Protein AF-A0A2X3F3P2-F1 (afdb_monomer_lite)

Radius of gyration: 19.15 Å; chains: 1; bounding box: 33×30×73 Å

Organism: Klebsiella pneumoniae (NCBI:txid573)

InterPro domains:
  IPR011608 PRD domain [PF00874] (75-121)
  IPR011608 PRD domain [PS51372] (64-127)
  IPR036634 PRD domain superfamily [SSF63520] (66-120)

Foldseek 3Di:
DECDDPPDPPDDDDHLCNLLDQCNLVVLCVVPVVPDDSVVSVVVSVVSLVVVLLVLQVVQDDPDDLVVQVVVLVVVQVVVCVVVVHHDGSVVSSVSSNVSSNVVRCVVVVVDPPDDPPVVVVDDDDD

Structure (mmCIF, N/CA/C/O backbone):
data_AF-A0A2X3F3P2-F1
#
_entry.id   AF-A0A2X3F3P2-F1
#
loop_
_atom_site.group_PDB
_atom_site.id
_atom_site.type_symbol
_atom_site.label_atom_id
_atom_site.label_alt_id
_atom_site.label_comp_id
_atom_site.label_asym_id
_atom_site.label_entity_id
_atom_site.label_seq_id
_atom_site.pdbx_PDB_ins_code
_atom_site.Cartn_x
_atom_site.Cartn_y
_atom_site.Cartn_z
_atom_site.occupancy
_atom_site.B_iso_or_equiv
_atom_site.auth_seq_id
_atom_site.auth_comp_id
_atom_site.auth_asym_id
_atom_site.auth_atom_id
_atom_site.pdbx_PDB_model_num
ATOM 1 N N . MET A 1 1 ? -2.101 -4.945 20.467 1.00 79.12 1 MET A N 1
ATOM 2 C CA . MET A 1 1 ? -1.769 -5.061 19.031 1.00 79.12 1 MET A CA 1
ATOM 3 C C . MET A 1 1 ? -0.444 -5.794 18.919 1.00 79.12 1 MET A C 1
ATOM 5 O O . MET A 1 1 ? 0.432 -5.518 19.735 1.00 79.12 1 MET A O 1
ATOM 9 N N . GLY A 1 2 ? -0.289 -6.708 17.968 1.00 77.88 2 GLY A N 1
ATOM 10 C CA . GLY A 1 2 ? 0.970 -7.426 17.746 1.00 77.88 2 GLY A CA 1
ATOM 11 C C . GLY A 1 2 ? 0.848 -8.446 16.616 1.00 77.88 2 GLY A C 1
ATOM 12 O O . GLY A 1 2 ? -0.227 -8.604 16.055 1.00 77.88 2 GLY A O 1
ATOM 13 N N . THR A 1 3 ? 1.940 -9.133 16.283 1.00 79.88 3 THR A N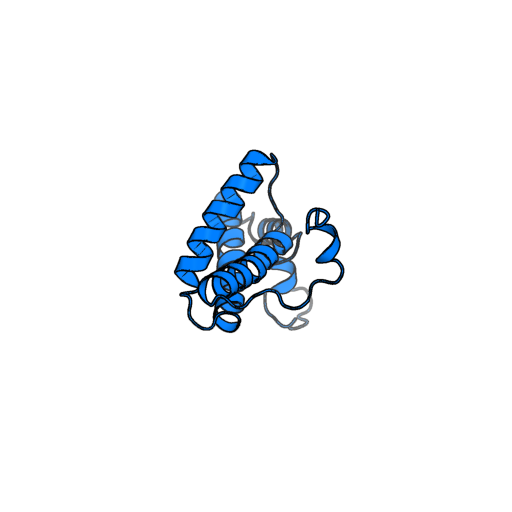 1
ATOM 14 C CA . THR A 1 3 ? 1.929 -10.254 15.317 1.00 79.88 3 THR A CA 1
ATOM 15 C C . THR A 1 3 ? 1.499 -11.577 15.949 1.00 79.88 3 THR A C 1
ATOM 17 O O . THR A 1 3 ? 1.164 -12.518 15.247 1.00 79.88 3 THR A O 1
ATOM 20 N N . HIS A 1 4 ? 1.524 -11.661 17.280 1.00 84.81 4 HIS A N 1
ATOM 21 C CA . HIS A 1 4 ? 1.093 -12.826 18.043 1.00 84.81 4 HIS A CA 1
ATOM 22 C C . HIS A 1 4 ? 0.150 -12.383 19.159 1.00 84.81 4 HIS A C 1
ATOM 24 O O . HIS A 1 4 ? 0.399 -11.364 19.816 1.00 84.81 4 HIS A O 1
ATOM 30 N N . ASP A 1 5 ? -0.921 -13.150 19.359 1.00 86.94 5 ASP A N 1
ATOM 31 C CA . ASP A 1 5 ? -1.856 -12.957 20.462 1.00 86.94 5 ASP A CA 1
ATOM 32 C C . ASP A 1 5 ? -1.240 -13.497 21.763 1.00 86.94 5 ASP A C 1
ATOM 34 O O . ASP A 1 5 ? -0.960 -14.697 21.847 1.00 86.94 5 ASP A O 1
ATOM 38 N N . PRO A 1 6 ? -1.004 -12.649 22.783 1.00 87.19 6 PRO A N 1
ATOM 39 C CA . PRO A 1 6 ? -0.499 -13.093 24.077 1.00 87.19 6 PRO A CA 1
ATOM 40 C C . PRO A 1 6 ? -1.555 -13.827 24.925 1.00 87.19 6 PRO A C 1
ATOM 42 O O . PRO A 1 6 ? -1.220 -14.277 26.018 1.00 87.19 6 PRO A O 1
ATOM 45 N N . GLN A 1 7 ? -2.807 -13.941 24.458 1.00 88.12 7 GLN A N 1
ATOM 46 C CA . GLN A 1 7 ? -3.907 -14.675 25.104 1.00 88.12 7 GLN A CA 1
ATOM 47 C C . GLN A 1 7 ? -4.202 -14.203 26.538 1.00 88.12 7 GLN A C 1
ATOM 49 O O . GLN A 1 7 ? -4.526 -14.987 27.433 1.00 88.12 7 GLN A O 1
ATOM 54 N N . LEU A 1 8 ? -4.086 -12.894 26.776 1.00 88.62 8 LEU A N 1
ATOM 55 C CA . LEU A 1 8 ? -4.345 -12.297 28.084 1.00 88.62 8 LEU A CA 1
ATOM 56 C C . LEU A 1 8 ? -5.852 -12.151 28.323 1.00 88.62 8 LEU A C 1
ATOM 58 O O . LEU A 1 8 ? -6.542 -11.404 27.630 1.00 88.62 8 LEU A O 1
ATOM 62 N N . ALA A 1 9 ? -6.359 -12.837 29.348 1.00 89.50 9 ALA A N 1
ATOM 63 C CA . ALA A 1 9 ? -7.772 -12.796 29.705 1.00 89.50 9 ALA A CA 1
ATOM 64 C C . ALA A 1 9 ? -8.245 -11.358 29.990 1.00 89.50 9 ALA A C 1
ATOM 66 O O . ALA A 1 9 ? -7.667 -10.646 30.810 1.00 89.50 9 ALA A O 1
ATOM 67 N N . GLY A 1 10 ? -9.320 -10.944 29.315 1.00 85.12 10 GLY A N 1
ATOM 68 C CA . GLY A 1 10 ? -9.933 -9.623 29.484 1.00 85.12 10 GLY A CA 1
ATOM 69 C C . GLY A 1 10 ? -9.216 -8.473 28.771 1.00 85.12 10 GLY A C 1
ATOM 70 O O . GLY A 1 10 ? -9.695 -7.343 28.845 1.00 85.12 10 GLY A O 1
A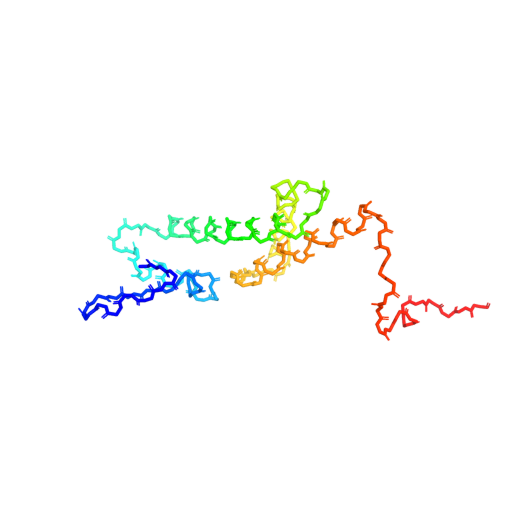TOM 71 N N . VAL A 1 11 ? -8.110 -8.733 28.064 1.00 84.00 11 VAL A N 1
ATOM 72 C CA . VAL A 1 11 ? -7.398 -7.716 27.280 1.00 84.00 11 VAL A CA 1
ATOM 73 C C . VAL A 1 11 ? -7.701 -7.926 25.794 1.00 84.00 11 VAL A C 1
ATOM 75 O O . VAL A 1 11 ? -7.321 -8.959 25.248 1.00 84.00 11 VAL A O 1
ATOM 78 N N . PRO A 1 12 ? -8.366 -6.975 25.112 1.00 77.06 12 PRO A N 1
ATOM 79 C CA . PRO A 1 12 ? -8.615 -7.096 23.683 1.00 77.06 12 PRO A CA 1
ATOM 80 C C . PRO A 1 12 ? -7.294 -7.055 22.907 1.00 77.06 12 PRO A C 1
ATOM 82 O O . PRO A 1 12 ? -6.446 -6.181 23.116 1.00 77.06 12 PRO A O 1
ATOM 85 N N . TRP A 1 13 ? -7.138 -7.997 21.984 1.00 84.31 13 TRP A N 1
ATOM 86 C CA . TRP A 1 13 ? -6.013 -8.063 21.064 1.00 84.31 13 TRP A CA 1
ATOM 87 C C . TRP A 1 13 ? -6.502 -7.910 19.622 1.00 84.31 13 TRP A C 1
ATOM 89 O O . TRP A 1 13 ? -7.645 -8.220 19.305 1.00 84.31 13 TRP A O 1
ATOM 99 N N . VAL A 1 14 ? -5.625 -7.387 18.768 1.00 84.12 14 VAL A N 1
ATOM 100 C CA . VAL A 1 14 ? -5.841 -7.281 17.324 1.00 84.12 14 VAL A CA 1
ATOM 101 C C . VAL A 1 14 ? -4.524 -7.593 16.623 1.00 84.12 14 VAL A C 1
ATOM 103 O O . VAL A 1 14 ? -3.463 -7.085 17.035 1.00 84.12 14 VAL A O 1
ATOM 106 N N . GLY A 1 15 ? -4.604 -8.431 15.592 1.00 87.44 15 GLY A N 1
ATOM 107 C CA . GLY A 1 15 ? -3.475 -8.785 14.740 1.00 87.44 15 GLY A CA 1
ATOM 108 C C . GLY A 1 15 ? -3.104 -7.652 13.795 1.00 87.44 15 GLY A C 1
ATOM 109 O O . GLY A 1 15 ? -3.961 -6.883 13.358 1.00 87.44 15 GLY A O 1
ATOM 110 N N . ILE A 1 16 ? -1.823 -7.536 13.448 1.00 83.88 16 ILE A N 1
ATOM 111 C CA . ILE A 1 16 ? -1.379 -6.539 12.460 1.00 83.88 16 ILE A CA 1
ATOM 112 C C . ILE A 1 16 ? -2.026 -6.817 11.097 1.00 83.88 16 ILE A C 1
ATOM 114 O O . ILE A 1 16 ? -2.421 -5.888 10.397 1.00 83.88 16 ILE A O 1
ATOM 118 N N . GLU A 1 17 ? -2.207 -8.085 10.753 1.00 83.31 17 GLU A N 1
ATOM 119 C CA . GLU A 1 17 ? -2.866 -8.548 9.535 1.00 83.31 17 GLU A CA 1
ATOM 120 C C . GLU A 1 17 ? -4.324 -8.071 9.472 1.00 83.31 17 GLU A C 1
ATOM 122 O O . GLU A 1 17 ? -4.797 -7.651 8.419 1.00 83.31 17 GLU A O 1
ATOM 127 N N . GLU A 1 18 ? -5.025 -8.052 10.608 1.00 85.19 18 GLU A N 1
ATOM 128 C CA . GLU A 1 18 ? -6.400 -7.547 10.702 1.00 85.19 18 GLU A CA 1
ATOM 129 C C . GLU A 1 18 ? -6.474 -6.021 10.558 1.00 85.19 18 GLU A C 1
ATOM 131 O O . GLU A 1 18 ? -7.450 -5.498 10.010 1.00 85.19 18 GLU A O 1
ATOM 136 N N . LEU A 1 19 ? -5.438 -5.306 11.011 1.00 87.31 19 LEU A N 1
ATOM 137 C CA . LEU A 1 19 ? -5.302 -3.854 10.837 1.00 87.31 19 LEU A CA 1
ATOM 138 C C . LEU A 1 19 ? -4.917 -3.466 9.404 1.00 87.31 19 LEU A C 1
ATOM 140 O O . LEU A 1 19 ? -5.238 -2.370 8.951 1.00 87.31 19 LEU A O 1
ATOM 144 N N . LEU A 1 20 ? -4.240 -4.354 8.681 1.00 86.56 20 LEU A N 1
ATOM 145 C CA . LEU A 1 20 ? -3.907 -4.175 7.266 1.00 86.56 20 LEU A CA 1
ATOM 146 C C . LEU A 1 20 ? -5.005 -4.704 6.336 1.00 86.56 20 LEU A C 1
ATOM 148 O O . LEU A 1 20 ? -5.032 -4.339 5.164 1.00 86.56 20 LEU A O 1
ATOM 152 N N . GLY A 1 21 ? -5.916 -5.521 6.864 1.00 85.50 21 GLY A N 1
ATOM 153 C CA . GLY A 1 21 ? -7.032 -6.113 6.143 1.00 85.50 21 GLY A CA 1
ATOM 154 C C . GLY A 1 21 ? -8.096 -5.108 5.699 1.00 85.50 21 GLY A C 1
ATOM 155 O O . GLY A 1 21 ? -8.059 -3.916 6.003 1.00 85.50 21 GLY A O 1
ATOM 156 N N . GLU A 1 22 ? -9.118 -5.616 5.010 1.00 84.44 22 GLU A N 1
ATOM 157 C CA . GLU A 1 22 ? -10.228 -4.817 4.473 1.00 84.44 22 GLU A CA 1
ATOM 158 C C . GLU A 1 22 ? -10.950 -3.973 5.537 1.00 84.44 22 GLU A C 1
ATOM 160 O O . GLU A 1 22 ? -11.362 -2.849 5.264 1.00 84.44 22 GLU A O 1
ATOM 165 N N . GLN A 1 23 ? -11.053 -4.489 6.765 1.00 86.19 23 GLN A N 1
ATOM 166 C CA . GLN A 1 23 ? -11.695 -3.800 7.888 1.00 86.19 23 GLN A CA 1
ATOM 167 C C . GLN A 1 23 ? -10.704 -3.053 8.791 1.00 86.19 23 GLN A C 1
ATOM 169 O O . GLN A 1 23 ? -11.089 -2.580 9.859 1.00 86.19 23 GLN A O 1
ATOM 174 N N . GLY A 1 24 ? -9.445 -2.924 8.370 1.00 87.25 24 GLY A N 1
ATOM 175 C CA . GLY A 1 24 ? -8.362 -2.352 9.165 1.00 87.25 24 GLY A CA 1
ATOM 176 C C . GLY A 1 24 ? -8.663 -0.960 9.709 1.00 87.25 24 GLY A C 1
ATOM 177 O O . GLY A 1 24 ? -8.539 -0.714 10.908 1.00 87.25 24 GLY A O 1
ATOM 178 N N . HIS A 1 25 ? -9.190 -0.083 8.850 1.00 89.25 25 HIS A N 1
ATOM 179 C CA . HIS A 1 25 ? -9.627 1.255 9.251 1.00 89.25 25 HIS A CA 1
ATOM 180 C C . HIS A 1 25 ? -10.704 1.211 10.341 1.00 89.25 25 HIS A C 1
ATOM 182 O O . HIS A 1 25 ? -10.604 1.918 11.338 1.00 89.25 25 HIS A O 1
ATOM 188 N N . ARG A 1 26 ? -11.699 0.321 10.211 1.00 90.12 26 ARG A N 1
ATOM 189 C CA . ARG A 1 26 ? -12.754 0.155 11.222 1.00 90.12 26 ARG A CA 1
ATOM 190 C C . ARG A 1 26 ? -12.179 -0.320 12.556 1.00 90.12 26 ARG A C 1
ATOM 192 O O . ARG A 1 26 ? -12.567 0.219 13.590 1.00 90.12 26 ARG A O 1
ATOM 199 N N . HIS A 1 27 ? -11.269 -1.294 12.540 1.00 89.44 27 HIS A N 1
ATOM 200 C CA . HIS A 1 27 ? -10.611 -1.778 13.756 1.00 89.44 27 HIS A CA 1
ATOM 201 C C . HIS A 1 27 ? -9.799 -0.666 14.431 1.00 89.44 27 HIS A C 1
ATOM 203 O O . HIS A 1 27 ? -9.918 -0.470 15.640 1.00 89.44 27 HIS A O 1
ATOM 209 N N . LEU A 1 28 ? -9.047 0.128 13.661 1.00 90.31 28 LEU A N 1
ATOM 210 C CA . LEU A 1 28 ? -8.331 1.292 14.189 1.00 90.31 28 LEU A CA 1
ATOM 211 C C . LEU A 1 28 ? -9.291 2.326 14.790 1.00 90.31 28 LEU A C 1
ATOM 213 O O . LEU A 1 28 ? -9.043 2.804 15.897 1.00 90.31 28 LEU A O 1
ATOM 217 N N . SER A 1 29 ? -10.406 2.632 14.122 1.00 91.38 29 SER A N 1
ATOM 218 C CA . SER A 1 29 ? -11.416 3.551 14.657 1.00 91.38 29 SER A CA 1
ATOM 219 C C . SER A 1 29 ? -12.026 3.035 15.960 1.00 91.38 29 SER A C 1
ATOM 221 O O . SER A 1 29 ? -12.172 3.800 16.911 1.00 91.38 29 SER A O 1
ATOM 223 N N . GLN A 1 30 ? -12.330 1.740 16.060 1.00 89.88 30 GLN A N 1
ATOM 224 C CA . GLN A 1 30 ? -12.841 1.144 17.300 1.00 89.88 30 GLN A CA 1
ATOM 225 C C . GLN A 1 30 ? -11.828 1.235 18.448 1.00 89.88 30 GLN A C 1
ATOM 227 O O . GLN A 1 30 ? -12.211 1.532 19.576 1.00 89.88 30 GLN A O 1
ATOM 232 N N . LEU A 1 31 ? -10.543 1.028 18.161 1.00 88.06 31 LEU A N 1
ATOM 233 C CA . LEU A 1 31 ? -9.484 1.027 19.172 1.00 88.06 31 LEU A CA 1
ATOM 234 C C . LEU A 1 31 ? -9.077 2.436 19.621 1.00 88.06 31 LEU A C 1
ATOM 236 O O . LEU A 1 31 ? -8.663 2.612 20.765 1.00 88.06 31 LEU A O 1
ATOM 240 N N . LEU A 1 32 ? -9.161 3.431 18.732 1.00 89.88 32 LEU A N 1
ATOM 241 C CA . LEU A 1 32 ? -8.533 4.741 18.939 1.00 89.88 32 LEU A CA 1
ATOM 242 C C . LEU A 1 32 ? -9.511 5.921 18.994 1.00 89.88 32 LEU A C 1
ATOM 244 O O . LEU A 1 32 ? -9.088 7.013 19.365 1.00 89.88 32 LEU A O 1
ATOM 248 N N . SER A 1 33 ? -10.799 5.739 18.686 1.00 90.00 33 SER A N 1
ATOM 249 C CA . SER A 1 33 ? -11.793 6.834 18.670 1.00 90.00 33 SER A CA 1
ATOM 250 C C . SER A 1 33 ? -11.990 7.550 20.013 1.00 90.00 33 SER A C 1
ATOM 252 O O . SER A 1 33 ? -12.403 8.706 20.029 1.00 90.00 33 SER A O 1
ATOM 254 N N . GLY A 1 34 ? -11.653 6.912 21.139 1.00 91.75 34 GLY A N 1
ATOM 255 C CA . GLY A 1 34 ? -11.642 7.555 22.461 1.00 91.75 34 GLY A CA 1
ATOM 256 C C . GLY A 1 34 ? -10.459 8.505 22.701 1.00 91.75 34 GLY A C 1
ATOM 257 O O . GLY A 1 34 ? -10.464 9.247 23.681 1.00 91.75 34 GLY A O 1
ATOM 258 N N . TYR A 1 35 ? -9.454 8.489 21.822 1.00 93.94 35 TYR A N 1
ATOM 259 C CA . TYR A 1 35 ? -8.188 9.214 21.982 1.00 93.94 35 TYR A CA 1
ATOM 260 C C . TYR A 1 35 ? -7.848 10.109 20.787 1.00 93.94 35 TYR A C 1
ATOM 262 O O . TYR A 1 35 ? -7.177 11.126 20.951 1.00 93.94 35 TYR A O 1
ATOM 270 N N . LEU A 1 36 ? -8.285 9.728 19.586 1.00 95.62 36 LEU A N 1
ATOM 271 C CA . LEU A 1 36 ? -7.924 10.356 18.321 1.00 95.62 36 LEU A CA 1
ATOM 272 C 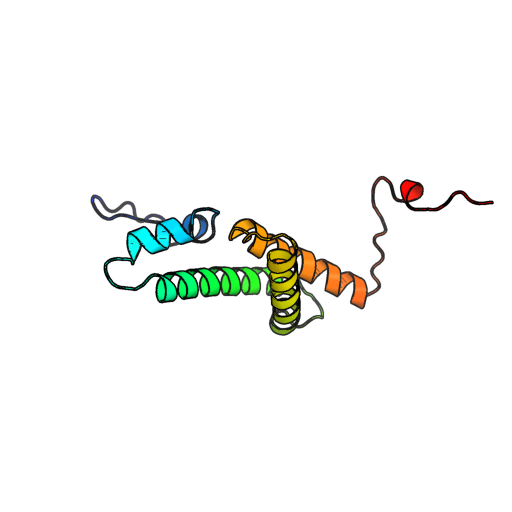C . LEU A 1 36 ? -9.169 10.647 17.487 1.00 95.62 36 LEU A C 1
ATOM 274 O O . LEU A 1 36 ? -10.152 9.908 17.517 1.00 95.62 36 LEU A O 1
ATOM 278 N N . ASN A 1 37 ? -9.100 11.710 16.689 1.00 95.81 37 ASN A N 1
ATOM 279 C CA . ASN A 1 37 ? -10.140 12.004 15.711 1.00 95.81 37 ASN A CA 1
ATOM 280 C C . ASN A 1 37 ? -9.975 11.168 14.431 1.00 95.81 37 ASN A C 1
ATOM 282 O O . ASN A 1 37 ? -8.909 10.625 14.138 1.00 95.81 37 ASN A O 1
ATOM 286 N N . GLU A 1 38 ? -11.029 11.136 13.620 1.00 93.75 38 GLU A N 1
ATOM 287 C CA . GLU A 1 38 ? -11.089 10.339 12.392 1.00 93.75 38 GLU A CA 1
ATOM 288 C C . GLU A 1 38 ? -9.967 10.663 11.390 1.00 93.75 38 GLU A C 1
ATOM 290 O O . GLU A 1 38 ? -9.435 9.767 10.740 1.00 93.75 38 GLU A O 1
ATOM 295 N N . LYS A 1 39 ? -9.533 11.929 11.297 1.00 94.81 39 LYS A N 1
ATOM 296 C CA . LYS A 1 39 ? -8.424 12.311 10.405 1.00 94.81 39 LYS A CA 1
ATOM 297 C C . LYS A 1 39 ? -7.097 11.717 10.875 1.00 94.81 39 LYS A C 1
ATOM 299 O O . LYS A 1 39 ? -6.295 11.289 10.050 1.00 94.81 39 LYS A O 1
ATOM 304 N N . GLN A 1 40 ? -6.862 11.698 12.186 1.00 96.31 40 GLN A N 1
ATOM 305 C CA . GLN A 1 40 ? -5.670 11.085 12.775 1.00 96.31 40 GLN A CA 1
ATOM 306 C C . GLN A 1 40 ? -5.687 9.567 12.581 1.00 96.31 40 GLN A C 1
ATOM 308 O O . GLN A 1 40 ? -4.669 8.995 12.201 1.00 96.31 40 GLN A O 1
ATOM 313 N N . ILE A 1 41 ? -6.843 8.928 12.768 1.00 94.19 41 ILE A N 1
ATOM 314 C CA . ILE A 1 41 ? -7.013 7.486 12.552 1.00 94.19 41 ILE A CA 1
ATOM 315 C C . ILE A 1 41 ? -6.779 7.121 11.080 1.00 94.19 41 ILE A C 1
ATOM 317 O O . ILE A 1 41 ? -5.995 6.217 10.790 1.00 94.19 41 ILE A O 1
ATOM 321 N N . ALA A 1 42 ? -7.366 7.873 10.146 1.00 92.62 42 ALA A N 1
ATOM 322 C CA . ALA A 1 42 ? -7.151 7.677 8.715 1.00 92.62 42 ALA A CA 1
ATOM 323 C C . ALA A 1 42 ? -5.676 7.856 8.316 1.00 92.62 42 ALA A C 1
ATOM 325 O O . ALA A 1 42 ? -5.158 7.099 7.494 1.00 92.62 42 ALA A O 1
ATOM 326 N N . LEU A 1 43 ? -4.975 8.826 8.918 1.00 94.38 43 LEU A N 1
ATOM 327 C CA . LEU A 1 43 ? -3.543 9.027 8.695 1.00 94.38 43 LEU A CA 1
ATOM 328 C C . LEU A 1 43 ? -2.714 7.842 9.210 1.00 94.38 43 LEU A C 1
ATOM 330 O O . LEU A 1 43 ? -1.797 7.404 8.519 1.00 94.38 43 LEU A O 1
ATOM 334 N N . ILE A 1 44 ? -3.051 7.299 10.383 1.00 92.88 44 ILE A N 1
ATOM 335 C CA . ILE A 1 44 ? -2.410 6.091 10.921 1.00 92.88 44 ILE A CA 1
ATOM 336 C C . ILE A 1 44 ? -2.631 4.911 9.972 1.00 92.88 44 ILE A C 1
ATOM 338 O O . ILE A 1 44 ? -1.653 4.286 9.567 1.00 92.88 44 ILE A O 1
ATOM 342 N N . ASN A 1 45 ? -3.875 4.657 9.550 1.00 93.38 45 ASN A N 1
ATOM 343 C CA . ASN A 1 45 ? -4.197 3.584 8.606 1.00 93.38 45 ASN A CA 1
ATOM 344 C C . ASN A 1 45 ? -3.391 3.722 7.303 1.00 93.38 45 ASN A C 1
ATOM 346 O O . ASN A 1 45 ? -2.736 2.777 6.866 1.00 93.38 45 ASN A O 1
ATOM 350 N N . LYS A 1 46 ? -3.371 4.929 6.720 1.00 93.19 46 LYS A N 1
ATOM 351 C CA . LYS A 1 46 ? -2.606 5.226 5.501 1.00 93.19 46 LYS A CA 1
ATOM 352 C C . LYS A 1 46 ? -1.113 4.943 5.683 1.00 93.19 46 LYS A C 1
ATOM 354 O O . LYS A 1 46 ? -0.509 4.308 4.821 1.00 93.19 46 LYS A O 1
ATOM 359 N N . ASN A 1 47 ? -0.521 5.406 6.782 1.00 94.12 47 ASN A N 1
ATOM 360 C CA . ASN A 1 47 ? 0.904 5.216 7.045 1.00 94.12 47 ASN A CA 1
ATOM 361 C C . ASN A 1 47 ? 1.241 3.740 7.282 1.00 94.12 47 ASN A C 1
ATOM 363 O O . ASN A 1 47 ? 2.239 3.263 6.755 1.00 94.12 47 ASN A O 1
ATOM 367 N N . MET A 1 48 ? 0.395 2.998 7.999 1.00 92.88 48 MET A N 1
ATOM 368 C CA . MET A 1 48 ? 0.581 1.559 8.207 1.00 92.88 48 MET A CA 1
ATOM 369 C C . MET A 1 48 ? 0.567 0.787 6.886 1.00 92.88 48 MET A C 1
ATOM 371 O O . MET A 1 48 ? 1.485 0.014 6.617 1.00 92.88 48 MET A O 1
ATOM 375 N N . VAL A 1 49 ? -0.435 1.038 6.037 1.00 94.25 49 VAL A N 1
ATOM 376 C CA . VAL A 1 49 ? -0.540 0.430 4.702 1.00 94.25 49 VAL A CA 1
ATOM 377 C C . VAL A 1 49 ? 0.689 0.750 3.859 1.00 94.25 49 VAL A C 1
ATOM 379 O O . VAL A 1 49 ? 1.249 -0.137 3.210 1.00 94.25 49 VAL A O 1
ATOM 382 N N . ARG A 1 50 ? 1.126 2.012 3.880 1.00 95.00 50 ARG A N 1
ATOM 383 C CA . ARG A 1 50 ? 2.291 2.466 3.126 1.00 95.00 50 ARG A CA 1
ATOM 384 C C . ARG A 1 50 ? 3.575 1.787 3.600 1.00 95.00 50 ARG A C 1
ATOM 386 O O . ARG A 1 50 ? 4.295 1.241 2.772 1.00 95.00 50 ARG A O 1
ATOM 393 N N . GLU A 1 51 ? 3.856 1.783 4.898 1.00 93.81 51 GLU A N 1
ATOM 394 C CA . GLU A 1 51 ? 5.095 1.201 5.429 1.00 93.81 51 GLU A CA 1
ATOM 395 C C . GLU A 1 51 ? 5.138 -0.317 5.245 1.00 93.81 51 GLU A C 1
ATOM 397 O O . GLU A 1 51 ? 6.154 -0.857 4.808 1.00 93.81 51 GLU A O 1
ATOM 402 N N . PHE A 1 52 ? 4.016 -1.009 5.458 1.00 92.44 52 PHE A N 1
ATOM 403 C CA . PHE A 1 52 ? 3.923 -2.437 5.158 1.00 92.44 52 PHE A CA 1
ATOM 404 C C . PHE A 1 52 ? 4.204 -2.729 3.677 1.00 92.44 52 PHE A C 1
ATOM 406 O O . PHE A 1 52 ? 4.975 -3.628 3.336 1.00 92.44 52 PHE A O 1
ATOM 413 N N . SER A 1 53 ? 3.621 -1.929 2.784 1.00 94.81 53 SER A N 1
ATOM 414 C CA . SER A 1 53 ? 3.843 -2.062 1.344 1.00 94.81 53 SER A CA 1
ATOM 415 C C . SER A 1 53 ? 5.293 -1.776 0.961 1.00 94.81 53 SER A C 1
ATOM 417 O O . SER A 1 53 ? 5.851 -2.505 0.146 1.00 94.81 53 SER A O 1
ATOM 419 N N . LEU A 1 54 ? 5.933 -0.777 1.576 1.00 95.62 54 LEU A N 1
ATOM 420 C CA . LEU A 1 54 ? 7.343 -0.463 1.344 1.00 95.62 54 LEU A CA 1
ATOM 421 C C . LEU A 1 54 ? 8.250 -1.627 1.726 1.00 95.62 54 LEU A C 1
ATOM 423 O O . LEU A 1 54 ? 9.104 -2.006 0.925 1.00 95.62 54 LEU A O 1
ATOM 427 N N . HIS A 1 55 ? 8.023 -2.239 2.888 1.00 92.38 55 HIS A N 1
ATOM 428 C CA . HIS A 1 55 ? 8.753 -3.440 3.291 1.00 92.38 55 HIS A CA 1
ATOM 429 C C . HIS A 1 55 ? 8.595 -4.584 2.277 1.00 92.38 55 HIS A C 1
ATOM 431 O O . HIS A 1 55 ? 9.584 -5.228 1.928 1.00 92.38 55 HIS A O 1
ATOM 437 N N . ASN A 1 56 ? 7.389 -4.805 1.744 1.00 90.00 56 ASN A N 1
ATOM 438 C CA . ASN A 1 56 ? 7.158 -5.840 0.729 1.00 90.00 56 ASN A CA 1
ATOM 439 C C . ASN A 1 56 ? 7.822 -5.513 -0.618 1.00 90.00 56 ASN A C 1
ATOM 441 O O . ASN A 1 56 ? 8.411 -6.389 -1.254 1.00 90.00 56 ASN A O 1
ATOM 445 N N . VAL A 1 57 ? 7.753 -4.254 -1.054 1.00 94.62 57 VAL A N 1
ATOM 446 C CA . VAL A 1 57 ? 8.312 -3.805 -2.336 1.00 94.62 57 VAL A CA 1
ATOM 447 C C . VAL A 1 57 ? 9.840 -3.813 -2.314 1.00 94.62 57 VAL A C 1
ATOM 449 O O . VAL A 1 57 ? 10.444 -4.242 -3.294 1.00 94.62 57 VAL A O 1
ATOM 452 N N . VAL A 1 58 ? 10.477 -3.408 -1.210 1.00 93.94 58 VAL A N 1
ATOM 453 C CA . VAL A 1 58 ? 11.945 -3.470 -1.054 1.00 93.94 58 VAL A CA 1
ATOM 454 C C . VAL A 1 58 ? 12.470 -4.889 -1.273 1.00 93.94 58 VAL A C 1
ATOM 456 O O . VAL A 1 58 ? 13.504 -5.059 -1.906 1.00 93.94 58 VAL A O 1
ATOM 459 N N . ASN A 1 59 ? 11.732 -5.903 -0.816 1.00 89.06 59 ASN A N 1
ATOM 460 C CA . ASN A 1 59 ? 12.097 -7.308 -1.015 1.00 89.06 59 ASN A CA 1
ATOM 461 C C . ASN A 1 59 ? 11.783 -7.834 -2.428 1.00 89.06 59 ASN A C 1
ATOM 463 O O . ASN A 1 59 ? 12.197 -8.939 -2.770 1.00 89.06 59 ASN A O 1
ATOM 467 N N . SER A 1 60 ? 11.025 -7.079 -3.227 1.00 88.94 60 SER A N 1
ATOM 468 C CA . SER A 1 60 ? 10.552 -7.491 -4.554 1.00 88.94 60 SER A CA 1
ATOM 469 C C . SER A 1 60 ? 11.328 -6.840 -5.702 1.00 88.94 60 SER A C 1
ATOM 471 O O . SER A 1 60 ? 11.358 -7.397 -6.797 1.00 88.94 60 SER A O 1
ATOM 473 N N . LEU A 1 61 ? 11.917 -5.662 -5.472 1.00 91.81 61 LEU A N 1
ATOM 474 C CA . LEU A 1 61 ? 12.669 -4.903 -6.471 1.00 91.81 61 LEU A CA 1
ATOM 475 C C . LEU A 1 61 ? 14.166 -5.202 -6.414 1.00 91.81 61 LEU A C 1
ATOM 477 O O . LEU A 1 61 ? 14.730 -5.464 -5.353 1.00 91.81 61 LEU A O 1
ATOM 481 N N . THR A 1 62 ? 14.817 -5.107 -7.567 1.00 91.88 62 THR A N 1
ATOM 482 C CA . THR A 1 62 ? 16.235 -5.439 -7.749 1.00 91.88 62 THR A CA 1
ATOM 483 C C . THR A 1 62 ? 17.087 -4.238 -8.151 1.00 91.88 62 THR A C 1
ATOM 485 O O . THR A 1 62 ? 18.237 -4.139 -7.725 1.00 91.88 62 THR A O 1
ATOM 488 N N . ILE A 1 63 ? 16.545 -3.309 -8.944 1.00 92.12 63 ILE A N 1
ATOM 489 C CA . ILE A 1 63 ? 17.282 -2.163 -9.497 1.00 92.12 63 ILE A CA 1
ATOM 490 C C . ILE A 1 63 ? 16.606 -0.820 -9.211 1.00 92.12 63 ILE A C 1
ATOM 492 O O . ILE A 1 63 ? 17.284 0.208 -9.132 1.00 92.12 63 ILE A O 1
ATOM 496 N N . LEU A 1 64 ? 15.278 -0.795 -9.069 1.00 94.44 64 LEU A N 1
ATOM 497 C CA . LEU A 1 64 ? 14.535 0.438 -8.840 1.00 94.44 64 LEU A CA 1
ATOM 498 C C . LEU A 1 64 ? 14.489 0.802 -7.354 1.00 94.44 64 LEU A C 1
ATOM 500 O O . LEU A 1 64 ? 14.397 -0.044 -6.468 1.00 94.44 64 LEU A O 1
ATOM 504 N N . ASN A 1 65 ? 14.492 2.106 -7.068 1.00 95.75 65 ASN A N 1
ATOM 505 C CA . ASN A 1 65 ? 14.325 2.600 -5.706 1.00 95.75 65 ASN A CA 1
ATOM 506 C C . ASN A 1 65 ? 12.860 2.460 -5.263 1.00 95.75 65 ASN A C 1
ATOM 508 O O . ASN A 1 65 ? 12.007 3.225 -5.714 1.00 95.75 65 ASN A O 1
ATOM 512 N N . ALA A 1 66 ? 12.593 1.539 -4.335 1.00 95.12 66 ALA A N 1
ATOM 513 C CA . ALA A 1 66 ? 11.251 1.241 -3.832 1.00 95.12 66 ALA A CA 1
ATOM 514 C C . ALA A 1 66 ? 10.463 2.481 -3.381 1.00 95.12 66 ALA A C 1
ATOM 516 O O . ALA A 1 66 ? 9.309 2.644 -3.766 1.00 95.12 66 ALA A O 1
ATOM 517 N N . GLY A 1 67 ? 11.088 3.395 -2.631 1.00 95.19 67 GLY A N 1
ATOM 518 C CA . GLY A 1 67 ? 10.421 4.606 -2.146 1.00 95.19 67 GLY A CA 1
ATOM 519 C C . GLY A 1 67 ? 9.966 5.535 -3.275 1.00 95.19 67 GLY A C 1
ATOM 520 O O . GLY A 1 67 ? 8.831 6.011 -3.259 1.00 95.19 67 GLY A O 1
ATOM 521 N N . LYS A 1 68 ? 10.822 5.759 -4.281 1.00 95.75 68 LYS A N 1
ATOM 522 C CA . LYS A 1 68 ? 10.467 6.558 -5.467 1.00 95.75 68 LYS A CA 1
ATOM 523 C C . LYS A 1 68 ? 9.398 5.864 -6.309 1.00 95.75 68 LYS A C 1
ATOM 525 O O . LYS A 1 68 ? 8.421 6.504 -6.687 1.00 95.75 68 LYS A O 1
ATOM 530 N N . THR A 1 69 ? 9.551 4.563 -6.555 1.00 96.25 69 THR A N 1
ATOM 531 C CA . THR A 1 69 ? 8.580 3.760 -7.313 1.00 96.25 69 THR A CA 1
ATOM 532 C C . THR A 1 69 ? 7.199 3.801 -6.660 1.00 96.25 69 THR A C 1
ATOM 534 O O . THR A 1 69 ? 6.208 4.077 -7.334 1.00 96.25 69 THR A O 1
ATOM 537 N N . MET A 1 70 ? 7.128 3.627 -5.339 1.00 96.31 70 MET A N 1
ATOM 538 C CA . MET A 1 70 ? 5.872 3.736 -4.598 1.00 96.31 70 MET A CA 1
ATOM 539 C C . MET A 1 70 ? 5.253 5.129 -4.668 1.00 96.31 70 MET A C 1
ATOM 541 O O . MET A 1 70 ? 4.039 5.220 -4.796 1.00 96.31 70 MET A O 1
ATOM 545 N N . GLY A 1 71 ? 6.047 6.204 -4.651 1.00 96.69 71 GLY A N 1
ATOM 546 C CA . GLY A 1 71 ? 5.521 7.564 -4.827 1.00 96.69 71 GLY A CA 1
ATOM 547 C C . GLY A 1 71 ? 4.834 7.776 -6.186 1.00 96.69 71 GLY A C 1
ATOM 548 O O . GLY A 1 71 ? 3.806 8.450 -6.275 1.00 96.69 71 GLY A O 1
ATOM 549 N N . HIS A 1 72 ? 5.341 7.146 -7.251 1.00 96.12 72 HIS A N 1
ATOM 550 C CA . HIS A 1 72 ? 4.652 7.146 -8.546 1.00 96.12 72 HIS A CA 1
ATOM 551 C C . HIS A 1 72 ? 3.350 6.338 -8.494 1.00 96.12 72 HIS A C 1
ATOM 553 O O . HIS A 1 72 ? 2.324 6.790 -8.999 1.00 96.12 72 HIS A O 1
ATOM 559 N N . ILE A 1 73 ? 3.365 5.181 -7.832 1.00 97.25 73 ILE A N 1
ATOM 560 C CA . ILE A 1 73 ? 2.175 4.337 -7.665 1.00 97.25 73 ILE A CA 1
ATOM 561 C C 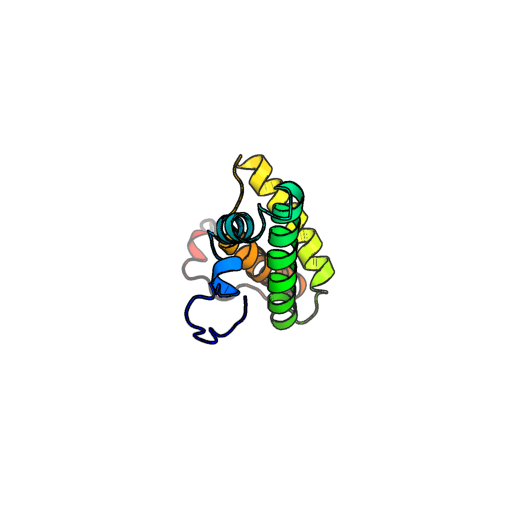. ILE A 1 73 ? 1.098 5.029 -6.819 1.00 97.25 73 ILE A C 1
ATOM 563 O O . ILE A 1 73 ? -0.075 4.942 -7.161 1.00 97.25 73 ILE A O 1
ATOM 567 N N . GLU A 1 74 ? 1.470 5.770 -5.772 1.00 97.06 74 GLU A N 1
ATOM 568 C CA . GLU A 1 74 ? 0.549 6.601 -4.981 1.00 97.06 74 GLU A CA 1
ATOM 569 C C . GLU A 1 74 ? -0.227 7.577 -5.872 1.00 97.06 74 GLU A C 1
ATOM 571 O O . GLU A 1 74 ? -1.443 7.718 -5.731 1.00 97.06 74 GLU A O 1
ATOM 576 N N . THR A 1 75 ? 0.470 8.208 -6.821 1.00 97.69 75 THR A N 1
ATOM 577 C CA . THR A 1 75 ? -0.138 9.130 -7.790 1.00 97.69 75 THR A CA 1
ATOM 578 C C . THR A 1 75 ? -1.116 8.397 -8.711 1.00 97.69 75 THR A C 1
ATOM 580 O O . THR A 1 75 ? -2.244 8.853 -8.886 1.00 97.69 75 THR A O 1
ATOM 583 N N . ILE A 1 76 ? -0.726 7.227 -9.231 1.00 97.19 76 ILE A N 1
ATOM 584 C CA . ILE A 1 76 ? -1.572 6.391 -10.100 1.00 97.19 76 ILE A CA 1
ATOM 585 C C . ILE A 1 76 ? -2.837 5.929 -9.360 1.00 97.19 76 ILE A C 1
ATOM 587 O O . ILE A 1 76 ? -3.943 6.052 -9.879 1.00 97.19 76 ILE A O 1
ATOM 591 N N . ILE A 1 77 ? -2.698 5.430 -8.127 1.00 97.56 77 ILE A N 1
ATOM 592 C CA . ILE A 1 77 ? -3.831 4.981 -7.306 1.00 97.56 77 ILE A CA 1
ATOM 593 C C . ILE A 1 77 ? -4.776 6.150 -7.007 1.00 97.56 77 ILE A C 1
ATOM 595 O O . ILE A 1 77 ? -5.995 5.985 -7.074 1.00 97.56 77 ILE A O 1
ATOM 599 N N . ALA A 1 78 ? -4.238 7.331 -6.687 1.00 96.88 78 ALA A N 1
ATOM 600 C CA . ALA A 1 78 ? -5.050 8.522 -6.451 1.00 96.88 78 ALA A CA 1
ATOM 601 C C . ALA A 1 78 ? -5.863 8.910 -7.697 1.00 96.88 78 ALA A C 1
ATOM 603 O O . ALA A 1 78 ? -7.061 9.174 -7.584 1.00 96.88 78 ALA A O 1
ATOM 604 N N . GLU A 1 79 ? -5.240 8.881 -8.876 1.00 98.06 79 GLU A N 1
ATOM 605 C CA . GLU A 1 79 ? -5.914 9.133 -10.151 1.00 98.06 79 GLU A CA 1
ATOM 606 C C . GLU A 1 79 ? -7.011 8.096 -10.428 1.00 98.06 79 GLU A C 1
ATOM 608 O O . GLU A 1 79 ? -8.135 8.466 -10.764 1.00 98.06 79 GLU A O 1
ATOM 613 N N . TRP A 1 80 ? -6.737 6.807 -10.219 1.00 97.94 80 TRP A N 1
ATOM 614 C CA . TRP A 1 80 ? -7.720 5.744 -10.441 1.00 97.94 80 TRP A CA 1
ATOM 615 C C . TRP A 1 80 ? -8.925 5.846 -9.516 1.00 97.94 80 TRP A C 1
ATOM 617 O O . TRP A 1 80 ? -10.054 5.756 -9.990 1.00 97.94 80 TRP A O 1
ATOM 627 N N . GLN A 1 81 ? -8.718 6.067 -8.218 1.00 97.31 81 GLN A N 1
ATOM 628 C CA . GLN A 1 81 ? -9.830 6.239 -7.280 1.00 97.31 81 GLN A CA 1
ATOM 629 C C . GLN A 1 81 ? -10.681 7.462 -7.639 1.00 97.31 81 GLN A C 1
ATOM 631 O O . GLN A 1 81 ? -11.908 7.400 -7.560 1.00 97.31 81 GLN A O 1
ATOM 636 N N . ASN A 1 82 ? -10.045 8.556 -8.076 1.00 97.75 82 ASN A N 1
ATOM 637 C CA . ASN A 1 82 ? -10.751 9.751 -8.530 1.00 97.75 82 ASN A CA 1
ATOM 638 C C . ASN A 1 82 ? -11.579 9.481 -9.797 1.00 97.75 82 ASN A C 1
ATOM 640 O O . ASN A 1 82 ? -12.755 9.828 -9.844 1.00 97.75 82 ASN A O 1
ATOM 644 N N . THR A 1 83 ? -10.997 8.818 -10.798 1.00 98.19 83 THR A N 1
ATOM 645 C CA . THR A 1 83 ? -11.682 8.492 -12.060 1.00 98.19 83 THR A CA 1
ATOM 646 C C . THR A 1 83 ? -12.803 7.467 -11.871 1.00 98.19 83 THR A C 1
ATOM 648 O O . THR A 1 83 ? -13.840 7.566 -12.522 1.00 98.19 83 THR A O 1
ATOM 651 N N . LEU A 1 84 ? -12.621 6.488 -10.981 1.00 97.06 84 LEU A N 1
ATOM 652 C CA . LEU A 1 84 ? -13.607 5.436 -10.715 1.00 97.06 84 LEU A CA 1
ATOM 653 C C . LEU A 1 84 ? -14.679 5.849 -9.694 1.00 97.06 84 LEU A C 1
ATOM 655 O O . LEU A 1 84 ? -15.721 5.202 -9.611 1.00 97.06 84 LEU A O 1
ATOM 659 N N . GLY A 1 85 ? -14.440 6.905 -8.913 1.00 97.25 85 GLY A N 1
ATOM 660 C CA . GLY A 1 85 ? -15.400 7.441 -7.947 1.00 97.25 85 GLY A CA 1
ATOM 661 C C . GLY A 1 85 ? -15.540 6.633 -6.652 1.00 97.25 85 GLY A C 1
ATOM 662 O O . GLY A 1 85 ? -16.538 6.789 -5.948 1.00 97.25 85 GLY A O 1
ATOM 663 N N . PHE A 1 86 ? -14.574 5.775 -6.309 1.00 93.88 86 PHE A N 1
ATOM 664 C CA . PHE A 1 86 ? -14.577 5.042 -5.040 1.00 93.88 86 PHE A CA 1
ATOM 665 C C . PHE A 1 86 ? -13.169 4.833 -4.476 1.00 93.88 86 PHE A C 1
ATOM 667 O O . PHE A 1 86 ? -12.175 4.857 -5.198 1.00 93.88 86 PHE A O 1
ATOM 674 N N . HIS A 1 87 ? -13.098 4.618 -3.160 1.00 91.69 87 HIS A N 1
ATOM 675 C CA . HIS A 1 87 ? -11.847 4.350 -2.457 1.00 91.69 87 HIS A CA 1
ATOM 676 C C . HIS A 1 87 ? -11.546 2.854 -2.431 1.00 91.69 87 HIS A C 1
A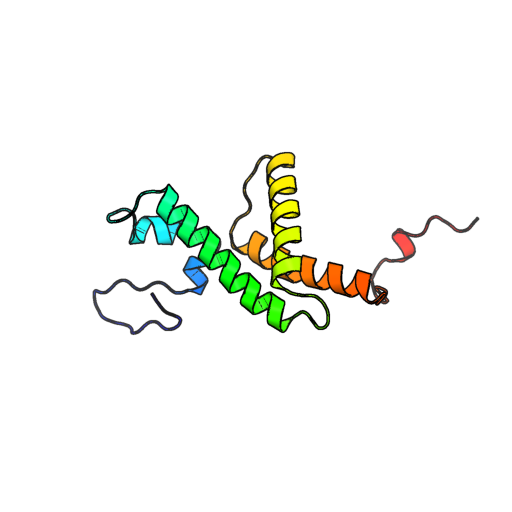TOM 678 O O . HIS A 1 87 ? -12.421 2.030 -2.161 1.00 91.69 87 HIS A O 1
ATOM 684 N N . PHE A 1 88 ? -10.291 2.511 -2.671 1.00 93.31 88 PHE A N 1
ATOM 685 C CA . PHE A 1 88 ? -9.781 1.157 -2.576 1.00 93.31 88 PHE A CA 1
ATOM 686 C C . PHE A 1 88 ? -9.570 0.785 -1.111 1.00 93.31 88 PHE A C 1
ATOM 688 O O . PHE A 1 88 ? -9.127 1.600 -0.300 1.00 93.31 88 PHE A O 1
ATOM 695 N N . ASN A 1 89 ? -9.877 -0.464 -0.770 1.00 91.25 89 ASN A N 1
ATOM 696 C CA . ASN A 1 89 ? -9.554 -0.994 0.548 1.00 91.25 89 ASN A CA 1
ATOM 697 C C . ASN A 1 89 ? -8.037 -1.238 0.682 1.00 91.25 89 ASN A C 1
ATOM 699 O O . ASN A 1 89 ? -7.301 -1.292 -0.309 1.00 91.25 89 ASN A O 1
ATOM 703 N N . ASN A 1 90 ? -7.572 -1.398 1.922 1.00 92.94 90 ASN A N 1
ATOM 704 C CA . ASN A 1 90 ? -6.153 -1.572 2.232 1.00 92.94 90 ASN A CA 1
ATOM 705 C C . ASN A 1 90 ? -5.519 -2.738 1.454 1.00 92.94 90 ASN A C 1
ATOM 707 O O . ASN A 1 90 ? -4.448 -2.570 0.877 1.00 92.94 90 ASN A O 1
ATOM 711 N N . ASN A 1 91 ? -6.200 -3.887 1.380 1.00 91.62 91 ASN A N 1
ATOM 712 C CA . ASN A 1 91 ? -5.712 -5.073 0.671 1.00 91.62 91 ASN A CA 1
ATOM 713 C C . ASN A 1 91 ? -5.417 -4.774 -0.801 1.00 91.62 91 ASN A C 1
ATOM 715 O O . ASN A 1 91 ? -4.333 -5.092 -1.288 1.00 91.62 91 ASN A O 1
ATOM 719 N N . LEU A 1 92 ? -6.353 -4.120 -1.494 1.00 93.69 92 LEU A N 1
ATOM 720 C CA . LEU A 1 92 ? -6.167 -3.743 -2.890 1.00 93.69 92 LEU A CA 1
ATOM 721 C C . LEU A 1 92 ? -4.997 -2.766 -3.049 1.00 93.69 92 LEU A C 1
ATOM 723 O O . LEU A 1 92 ? -4.168 -2.953 -3.935 1.00 93.69 92 LEU A O 1
ATOM 727 N N . ILE A 1 93 ? -4.885 -1.764 -2.175 1.00 95.88 93 ILE A N 1
ATOM 728 C CA . ILE A 1 93 ? -3.775 -0.800 -2.205 1.00 95.88 93 ILE A CA 1
ATOM 729 C C . ILE A 1 93 ? -2.421 -1.507 -2.023 1.00 95.88 93 ILE A C 1
ATOM 731 O O . ILE A 1 93 ? -1.500 -1.269 -2.805 1.00 95.88 93 ILE A O 1
ATOM 735 N N . ILE A 1 94 ? -2.303 -2.405 -1.040 1.00 95.00 94 ILE A N 1
ATOM 736 C CA . ILE A 1 94 ? -1.081 -3.188 -0.783 1.00 95.00 94 ILE A CA 1
ATOM 737 C C . ILE A 1 94 ? -0.718 -4.031 -2.010 1.00 95.00 94 ILE A C 1
ATOM 739 O O . ILE A 1 94 ? 0.430 -4.009 -2.464 1.00 95.00 94 ILE A O 1
ATOM 743 N N . SER A 1 95 ? -1.692 -4.744 -2.582 1.00 94.69 95 SER A N 1
ATOM 744 C CA . SER A 1 95 ? -1.484 -5.543 -3.792 1.00 94.69 95 SER A CA 1
ATOM 745 C C . SER A 1 95 ? -1.026 -4.684 -4.970 1.00 94.69 95 SER A C 1
ATOM 747 O O . SER A 1 95 ? -0.094 -5.068 -5.679 1.00 94.69 95 SER A O 1
ATOM 749 N N . LEU A 1 96 ? -1.626 -3.508 -5.167 1.00 97.12 96 LEU A N 1
AT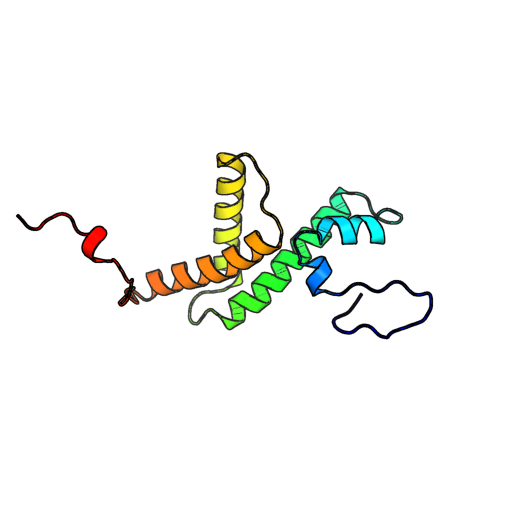OM 750 C CA . LEU A 1 96 ? -1.236 -2.585 -6.232 1.00 97.12 96 LEU A CA 1
ATOM 751 C C . LEU A 1 96 ? 0.201 -2.090 -6.058 1.00 97.12 96 LEU A C 1
ATOM 753 O O . LEU A 1 96 ? 0.942 -2.090 -7.040 1.00 97.12 96 LEU A O 1
ATOM 757 N N . TYR A 1 97 ? 0.635 -1.753 -4.840 1.00 97.19 97 TYR A N 1
ATOM 758 C CA . TYR A 1 97 ? 2.032 -1.385 -4.597 1.00 97.19 97 TYR A CA 1
ATOM 759 C C . TYR A 1 97 ? 3.006 -2.470 -5.038 1.00 97.19 97 TYR A C 1
ATOM 761 O O . TYR A 1 97 ? 3.956 -2.173 -5.763 1.00 97.19 97 TYR A O 1
ATOM 769 N N . VAL A 1 98 ? 2.769 -3.721 -4.641 1.00 95.00 98 VAL A N 1
ATOM 770 C CA . VAL A 1 98 ? 3.662 -4.837 -4.977 1.00 95.00 98 VAL A CA 1
ATOM 771 C C . VAL A 1 98 ? 3.650 -5.101 -6.483 1.00 95.00 98 VAL A C 1
ATOM 773 O O . VAL A 1 98 ? 4.702 -5.109 -7.125 1.00 95.00 98 VAL A O 1
ATOM 776 N N . HIS A 1 99 ? 2.468 -5.267 -7.078 1.00 95.44 99 HIS A N 1
ATOM 777 C CA . HIS A 1 99 ? 2.365 -5.662 -8.480 1.00 95.44 99 HIS A CA 1
ATOM 778 C C . HIS A 1 99 ? 2.801 -4.560 -9.446 1.00 95.44 99 HIS A C 1
ATOM 780 O O . HIS A 1 99 ? 3.544 -4.854 -10.384 1.00 95.44 99 HIS A O 1
ATOM 786 N N . LEU A 1 100 ? 2.407 -3.301 -9.221 1.00 96.44 100 LEU A N 1
ATOM 787 C CA . LEU A 1 100 ? 2.827 -2.192 -10.083 1.00 96.44 100 LEU A CA 1
ATOM 788 C C . LEU A 1 100 ? 4.333 -1.958 -9.979 1.00 96.44 100 LEU A C 1
ATOM 790 O O . LEU A 1 100 ? 4.969 -1.750 -11.008 1.00 96.44 100 LEU A O 1
ATOM 794 N N . SER A 1 101 ? 4.923 -2.084 -8.786 1.00 95.69 101 SER A N 1
ATOM 795 C CA . SER A 1 101 ? 6.378 -1.969 -8.626 1.00 95.69 101 SER A CA 1
ATOM 796 C C . SER A 1 101 ? 7.108 -3.008 -9.478 1.00 95.69 101 SER A C 1
ATOM 798 O O . SER A 1 101 ? 7.978 -2.657 -10.277 1.00 95.69 101 SER A O 1
ATOM 800 N N . CYS A 1 102 ? 6.695 -4.274 -9.382 1.00 92.56 102 CYS A N 1
ATOM 801 C CA . CYS A 1 102 ? 7.275 -5.357 -10.173 1.00 92.56 102 CYS A CA 1
ATOM 802 C C . CYS A 1 102 ? 7.068 -5.172 -11.684 1.00 92.56 102 CYS A C 1
ATOM 804 O O . CYS A 1 102 ? 7.939 -5.539 -12.469 1.00 92.56 102 CYS A O 1
ATOM 806 N N . MET A 1 103 ? 5.920 -4.646 -12.120 1.00 93.75 103 MET A N 1
ATOM 807 C CA . MET A 1 103 ? 5.665 -4.382 -13.543 1.00 93.75 103 MET A CA 1
ATOM 808 C C . MET A 1 103 ? 6.531 -3.236 -14.074 1.00 93.75 103 MET A C 1
ATOM 810 O O . MET A 1 103 ? 7.124 -3.377 -15.142 1.00 93.75 103 MET A O 1
ATOM 814 N N . ILE A 1 104 ? 6.659 -2.139 -13.320 1.00 93.19 104 ILE A N 1
ATOM 815 C CA . ILE A 1 104 ? 7.510 -1.000 -13.692 1.00 93.19 104 ILE A CA 1
ATOM 816 C C . ILE A 1 104 ? 8.971 -1.451 -13.820 1.00 93.19 104 ILE A C 1
ATOM 818 O O . ILE A 1 104 ? 9.627 -1.116 -14.805 1.00 93.19 104 ILE A O 1
ATOM 822 N N . GLU A 1 105 ? 9.480 -2.257 -12.884 1.00 92.81 105 GLU A N 1
ATOM 823 C CA . GLU A 1 105 ? 10.855 -2.764 -12.968 1.00 92.81 105 GLU A CA 1
ATOM 824 C C . GLU A 1 105 ? 11.073 -3.680 -14.177 1.00 92.81 105 GLU A C 1
ATOM 826 O O . GLU A 1 105 ? 12.048 -3.496 -14.906 1.00 92.81 105 GLU A O 1
ATOM 831 N N . ARG A 1 106 ? 10.143 -4.603 -14.462 1.00 89.88 106 ARG A N 1
ATOM 832 C CA . ARG A 1 106 ? 10.225 -5.459 -15.661 1.00 89.88 106 ARG A CA 1
ATOM 833 C C . ARG A 1 106 ? 10.308 -4.644 -16.949 1.00 89.88 106 ARG A C 1
ATOM 835 O O . ARG A 1 106 ? 11.132 -4.962 -17.807 1.00 89.88 106 ARG A O 1
ATOM 842 N N . LEU A 1 107 ? 9.498 -3.588 -17.063 1.00 90.62 107 LEU A N 1
ATOM 843 C CA . LEU A 1 107 ? 9.514 -2.682 -18.214 1.00 90.62 107 LEU A CA 1
ATOM 844 C C . LEU A 1 107 ? 10.867 -1.974 -18.358 1.00 90.62 107 LEU A C 1
ATOM 846 O O . LEU A 1 107 ? 11.418 -1.928 -19.457 1.00 90.62 107 LEU A O 1
ATOM 850 N N . VAL A 1 108 ? 11.432 -1.471 -17.255 1.00 89.56 108 VAL A N 1
ATOM 851 C CA . VAL A 1 108 ? 12.753 -0.816 -17.256 1.00 89.56 108 VAL A CA 1
ATOM 852 C C . VAL A 1 108 ? 13.860 -1.795 -17.649 1.00 89.56 108 VAL A C 1
ATOM 854 O O . VAL A 1 108 ? 14.739 -1.443 -18.436 1.00 89.56 108 VAL A O 1
ATOM 857 N N . MET A 1 109 ? 13.803 -3.032 -17.152 1.00 87.06 109 MET A N 1
ATOM 858 C CA . MET A 1 109 ? 14.782 -4.077 -17.465 1.00 87.06 109 MET A CA 1
ATOM 859 C C . MET A 1 109 ? 14.632 -4.666 -18.871 1.00 87.06 109 MET A C 1
ATOM 861 O O . MET A 1 109 ? 15.494 -5.437 -19.284 1.00 87.06 109 MET A O 1
ATOM 865 N N . ARG A 1 110 ? 13.563 -4.329 -19.608 1.00 79.56 110 ARG A N 1
ATOM 866 C CA . ARG A 1 110 ? 13.192 -4.984 -20.876 1.00 79.56 110 ARG A CA 1
ATOM 867 C C . ARG A 1 110 ? 13.076 -6.508 -20.742 1.00 79.56 110 ARG A C 1
ATOM 869 O O . ARG A 1 110 ? 13.319 -7.239 -21.697 1.00 79.56 110 ARG A O 1
ATOM 876 N N . ASN A 1 111 ? 12.687 -6.983 -19.558 1.00 68.19 111 ASN A N 1
ATOM 877 C CA . ASN A 1 111 ? 12.318 -8.378 -19.368 1.00 68.19 111 ASN A CA 1
ATOM 878 C C . ASN A 1 111 ? 10.925 -8.564 -19.967 1.00 68.19 111 ASN A C 1
ATOM 880 O O . ASN A 1 111 ? 9.919 -8.271 -19.315 1.00 68.19 111 ASN A O 1
ATOM 884 N N . GLU A 1 112 ? 10.880 -8.990 -21.229 1.00 60.66 112 GLU A N 1
ATOM 885 C CA . GLU A 1 112 ? 9.635 -9.282 -21.932 1.00 60.66 112 GLU A CA 1
ATOM 886 C C . GLU A 1 112 ? 8.785 -10.284 -21.139 1.00 60.66 112 GLU A C 1
ATOM 888 O O . GLU A 1 112 ? 9.296 -11.211 -20.503 1.00 60.66 112 GLU A O 1
ATOM 893 N N . ILE A 1 113 ? 7.463 -10.103 -21.182 1.00 62.09 113 ILE A N 1
ATOM 894 C CA . ILE A 1 113 ? 6.523 -11.110 -20.689 1.00 62.09 113 ILE A CA 1
ATOM 895 C C . ILE A 1 113 ? 6.569 -12.268 -21.689 1.00 62.09 113 ILE A C 1
ATOM 897 O O . ILE A 1 113 ? 5.828 -12.290 -22.665 1.00 62.09 113 ILE A O 1
ATOM 901 N N . SER A 1 114 ? 7.470 -13.219 -21.464 1.00 56.00 114 SER A N 1
ATOM 902 C CA . SER A 1 114 ? 7.702 -14.347 -22.373 1.00 56.00 114 SER A CA 1
ATOM 903 C C . SER A 1 114 ? 6.597 -15.407 -22.333 1.00 56.00 114 SER A C 1
ATOM 905 O O . SER A 1 114 ? 6.497 -16.228 -23.240 1.00 56.00 114 SER A O 1
ATOM 907 N N . HIS A 1 115 ? 5.739 -15.387 -21.306 1.00 55.88 115 HIS A N 1
ATOM 908 C CA . HIS A 1 115 ? 4.645 -16.340 -21.148 1.00 55.88 115 HIS A CA 1
ATOM 909 C C . HIS A 1 115 ? 3.381 -15.660 -20.614 1.00 55.88 115 HIS A C 1
ATOM 911 O O . HIS A 1 115 ? 3.228 -15.444 -19.413 1.00 55.88 115 HIS A O 1
ATOM 917 N N . TYR A 1 116 ? 2.444 -15.376 -21.515 1.00 60.25 116 TYR A N 1
ATOM 918 C CA . TYR A 1 116 ? 1.043 -15.133 -21.184 1.00 60.25 116 TYR A CA 1
ATOM 919 C C . TYR A 1 116 ? 0.189 -16.091 -22.024 1.00 60.25 116 TYR A C 1
ATOM 921 O O . TYR A 1 116 ? 0.459 -16.283 -23.208 1.00 60.25 116 TYR A O 1
ATOM 929 N N . LYS A 1 117 ? -0.786 -16.758 -21.391 1.00 56.12 117 LYS A N 1
ATOM 930 C CA . LYS A 1 117 ? -1.443 -17.967 -21.930 1.00 56.12 117 LYS A CA 1
ATOM 931 C C . LYS A 1 117 ? -2.281 -17.727 -23.199 1.00 56.12 117 LYS A C 1
ATOM 933 O O . LYS A 1 117 ? -2.673 -18.695 -23.829 1.00 56.12 117 LYS A O 1
ATOM 938 N N . ASP A 1 118 ? -2.466 -16.472 -23.606 1.00 66.94 118 ASP A N 1
ATOM 939 C CA . ASP A 1 118 ? -3.257 -16.067 -24.773 1.00 66.94 118 ASP A CA 1
ATOM 940 C C . ASP A 1 118 ? -2.621 -14.884 -25.532 1.00 66.94 118 ASP A C 1
ATOM 942 O O . ASP A 1 118 ? -3.326 -14.013 -26.037 1.00 66.94 118 ASP A O 1
ATOM 946 N N . LEU A 1 119 ? -1.282 -14.808 -25.607 1.00 66.19 119 LEU A N 1
ATOM 947 C CA . LEU A 1 119 ? -0.592 -13.729 -26.345 1.00 66.19 119 LEU A CA 1
ATOM 948 C C . LEU A 1 119 ? -1.107 -13.577 -27.784 1.00 66.19 119 LEU A C 1
ATOM 950 O O . LEU A 1 119 ? -1.264 -12.458 -28.263 1.00 66.19 119 LEU A O 1
ATOM 954 N N . GLU A 1 120 ? -1.440 -14.691 -28.439 1.00 65.81 120 GLU A N 1
ATOM 955 C CA . GLU A 1 120 ? -1.972 -14.711 -29.805 1.00 65.81 120 GLU A CA 1
ATOM 956 C C . GLU A 1 120 ? -3.324 -13.997 -29.964 1.00 65.81 120 GLU A C 1
ATOM 958 O O . GLU A 1 120 ? -3.603 -13.498 -31.048 1.00 65.81 120 GLU A O 1
ATOM 963 N N . GLN A 1 121 ? -4.132 -13.848 -28.904 1.00 69.62 121 GLN A N 1
ATOM 964 C CA . GLN A 1 121 ? -5.389 -13.080 -28.971 1.00 69.62 121 GLN A CA 1
ATOM 965 C C . GLN A 1 121 ? -5.164 -11.565 -29.086 1.00 69.62 121 GLN A C 1
ATOM 967 O O . GLN A 1 121 ? -6.072 -10.834 -29.482 1.00 69.62 121 GLN A O 1
ATOM 972 N N . PHE A 1 122 ? -3.970 -11.086 -28.727 1.00 68.88 122 PHE A N 1
ATOM 973 C CA . PHE A 1 122 ? -3.609 -9.669 -28.770 1.00 68.88 122 PHE A CA 1
ATOM 974 C C . PHE A 1 122 ? -2.824 -9.285 -30.029 1.00 68.88 122 PHE A C 1
ATOM 976 O O . PHE A 1 122 ? -2.632 -8.092 -30.278 1.00 68.88 122 PHE A O 1
ATOM 983 N N . TYR A 1 123 ? -2.393 -10.259 -30.839 1.00 65.69 123 TYR A N 1
ATOM 984 C CA . TYR A 1 123 ? -1.801 -9.974 -32.140 1.00 65.69 123 TYR A CA 1
ATOM 985 C C . TYR A 1 123 ? -2.909 -9.797 -33.187 1.00 65.69 123 TYR A C 1
ATOM 987 O O . TYR A 1 123 ? -3.785 -10.656 -33.310 1.00 65.69 123 TYR A O 1
ATOM 995 N N . PRO A 1 124 ? -2.902 -8.698 -33.963 1.00 59.81 124 PRO A N 1
ATOM 996 C CA . PRO A 1 124 ? -3.798 -8.580 -35.104 1.00 59.81 124 PRO A CA 1
ATOM 997 C C . PRO A 1 124 ? -3.505 -9.710 -36.110 1.00 59.81 124 PRO A C 1
ATOM 999 O O . PRO A 1 124 ? -2.349 -10.135 -36.212 1.00 59.81 124 PRO A O 1
ATOM 1002 N N . PRO A 1 125 ? -4.514 -10.199 -36.859 1.00 64.12 125 PRO A N 1
ATOM 1003 C CA . PRO A 1 125 ? -4.303 -11.255 -37.839 1.00 64.12 125 PRO A CA 1
ATOM 1004 C C . PRO A 1 125 ? -3.202 -10.845 -38.822 1.00 64.12 125 PRO A C 1
ATOM 1006 O O . PRO A 1 125 ? -3.239 -9.742 -39.372 1.00 64.12 125 PRO A O 1
ATOM 1009 N N . ALA A 1 126 ? -2.222 -11.728 -39.023 1.00 69.06 126 ALA A N 1
ATOM 1010 C CA . ALA A 1 126 ? -1.213 -11.556 -40.058 1.00 69.06 126 ALA A CA 1
ATOM 1011 C C . ALA A 1 126 ? -1.912 -11.515 -41.428 1.00 69.06 126 ALA A C 1
ATOM 1013 O O . ALA A 1 126 ? -2.715 -12.398 -41.736 1.00 69.06 126 ALA A O 1
ATOM 1014 N N . TRP A 1 127 ? -1.652 -10.456 -42.195 1.00 59.25 127 TRP A N 1
ATOM 1015 C CA . TRP A 1 127 ? -2.125 -10.271 -43.569 1.00 59.25 127 TRP A CA 1
ATOM 1016 C C . TRP A 1 127 ? -1.294 -11.089 -44.558 1.00 59.25 127 TRP A C 1
ATOM 1018 O O . TRP A 1 127 ? -0.059 -11.173 -44.372 1.00 59.25 127 TRP A O 1
#

Sequence (127 aa):
MGTHDPQLAGVPWVGIEELLGEQGHRHLSQLLSGYLNEKQIALINKNMVREFSLHNVVNSLTILNAGKTMGHIETIIAEWQNTLGFHFNNNLIISLYVHLSCMIERLVMRNEISHYKDLEQFYPPAW

Secondary structure (DSSP, 8-state):
-BSS----TT----BHHHHHSTTHHHHHHHHHTTTS-HHHHHHHHHHHHHHHHHHHHHTT-SSS-HHHHHHHHHHHHHHHHHHHTSPPPHHHHHHHHHHHHHHHHHHHHT------TTGGGGSPPP-

pLDDT: mean 87.92, std 10.84, range [55.88, 98.19]